Protein AF-X1LHE1-F1 (afdb_monomer)

Organism: NCBI:txid412755

InterPro domains:
  IPR029903 RmlD-like, substrate binding domain [PF04321] (4-57)
  IPR036291 NAD(P)-binding domain superfamily [SSF51735] (7-57)

Solvent-accessible surface area (backbone atoms only — not comparable to full-atom values): 4226 Å² total; per-residue (Å²): 134,88,73,96,71,59,78,90,78,67,76,92,78,61,69,80,81,63,78,62,96,69,84,76,76,94,72,85,85,76,88,56,66,67,60,28,63,76,68,74,50,78,83,73,65,69,66,61,59,53,52,53,54,51,69,74,73,108

Secondary structure (DSSP, 8-state):
---SS-GGG-----GGGS--SSPPPS------HHHHHHHT--PPPHHHHHHHHHHHH-

Sequence (58 aa):
VALKVTADQVAAISTEAYPVPAPRPRNSRLALGKLEHTFNFKMPLWEQGVQRMLDEIQ

Foldseek 3Di:
DDDPDDPVNDDDDDCVVPDDPDDDDPDPDDDCVVVCVVVVHDDDDVVVVVVVVVVVPD

Radius of gyration: 17.19 Å; Cα contacts (8 Å, |Δi|>4): 7; chains: 1; bounding box: 34×20×44 Å

pLDDT: mean 95.25, std 5.08, range [69.75, 98.56]

Structure (mmCIF, N/CA/C/O backbone):
data_AF-X1LHE1-F1
#
_entry.id   AF-X1LHE1-F1
#
loop_
_atom_site.group_PDB
_atom_site.id
_atom_site.type_symbol
_atom_site.label_atom_id
_atom_site.label_alt_id
_atom_site.label_comp_id
_atom_site.label_asym_id
_atom_site.label_entity_id
_atom_site.label_seq_id
_atom_site.pdbx_PDB_ins_code
_atom_site.Cartn_x
_atom_site.Cartn_y
_atom_site.Cartn_z
_atom_site.occupancy
_atom_site.B_iso_or_equiv
_atom_site.auth_seq_id
_atom_site.auth_comp_id
_atom_site.auth_asym_id
_atom_site.auth_atom_id
_atom_site.pdbx_PDB_model_num
ATOM 1 N N . VAL A 1 1 ? -10.877 6.720 -18.612 1.00 69.75 1 VAL A N 1
ATOM 2 C CA . VAL A 1 1 ? -9.637 6.842 -19.432 1.00 69.75 1 VAL A CA 1
ATOM 3 C C . VAL A 1 1 ? -9.207 5.460 -19.912 1.00 69.75 1 VAL A C 1
ATOM 5 O O . VAL A 1 1 ? -9.246 4.537 -19.110 1.00 69.75 1 VAL A O 1
ATOM 8 N N . ALA A 1 2 ? -8.820 5.288 -21.181 1.00 85.94 2 ALA A N 1
ATOM 9 C CA . ALA A 1 2 ? -8.291 4.007 -21.662 1.00 85.94 2 ALA A CA 1
ATOM 10 C C . ALA A 1 2 ? -6.831 3.824 -21.209 1.00 85.94 2 ALA A C 1
ATOM 12 O O . ALA A 1 2 ? -5.983 4.677 -21.484 1.00 85.94 2 ALA A O 1
ATOM 13 N N . LEU A 1 3 ? -6.537 2.733 -20.497 1.00 90.00 3 LEU A N 1
ATOM 14 C CA . LEU A 1 3 ? -5.177 2.406 -20.064 1.00 90.00 3 LEU A CA 1
ATOM 15 C C . LEU A 1 3 ? -4.339 1.909 -21.250 1.00 90.00 3 LEU A C 1
ATOM 17 O O . LEU A 1 3 ? -4.834 1.198 -22.119 1.00 90.00 3 LEU A O 1
ATOM 21 N N . LYS A 1 4 ? -3.052 2.276 -21.270 1.00 94.00 4 LYS A N 1
ATOM 22 C CA . LYS A 1 4 ? -2.099 1.877 -22.325 1.00 94.00 4 LYS A CA 1
ATOM 23 C C . LYS A 1 4 ? -1.566 0.450 -22.172 1.00 94.00 4 LYS A C 1
ATOM 25 O O . LYS A 1 4 ? -0.975 -0.071 -23.109 1.00 94.00 4 LYS A O 1
ATOM 30 N N . VAL A 1 5 ? -1.719 -0.143 -20.992 1.00 95.25 5 VAL A N 1
ATOM 31 C CA . VAL A 1 5 ? -1.166 -1.450 -20.632 1.00 95.25 5 VAL A CA 1
ATOM 32 C C . VAL A 1 5 ? -2.289 -2.343 -20.124 1.00 95.25 5 VAL A C 1
ATOM 34 O O . VAL A 1 5 ? -3.173 -1.880 -19.400 1.00 95.25 5 VAL A O 1
ATOM 37 N N . THR A 1 6 ? -2.265 -3.608 -20.524 1.00 95.44 6 THR A N 1
ATOM 38 C CA . THR A 1 6 ? -3.189 -4.635 -20.041 1.00 95.44 6 THR A CA 1
ATOM 39 C C . THR A 1 6 ? -2.578 -5.371 -18.849 1.00 95.44 6 THR A C 1
ATOM 41 O O . THR A 1 6 ? -1.360 -5.374 -18.668 1.00 95.44 6 THR A O 1
ATOM 44 N N . ALA A 1 7 ? -3.409 -5.974 -17.997 1.00 93.75 7 ALA A N 1
ATOM 45 C CA . ALA A 1 7 ? -2.934 -6.603 -16.761 1.00 93.75 7 ALA A CA 1
ATOM 46 C C . ALA A 1 7 ? -1.934 -7.751 -17.011 1.00 93.75 7 ALA A C 1
ATOM 48 O O . ALA A 1 7 ? -0.994 -7.925 -16.245 1.00 93.75 7 ALA A O 1
ATOM 49 N N . ASP A 1 8 ? -2.099 -8.491 -18.108 1.00 95.62 8 ASP A N 1
ATOM 50 C CA . ASP A 1 8 ? -1.222 -9.586 -18.540 1.00 95.62 8 ASP A CA 1
ATOM 51 C C . ASP A 1 8 ? 0.185 -9.129 -18.958 1.00 95.62 8 ASP A C 1
ATOM 53 O O . ASP A 1 8 ? 1.119 -9.927 -18.942 1.00 95.62 8 ASP A O 1
ATOM 57 N N . GLN A 1 9 ? 0.364 -7.842 -19.271 1.00 96.81 9 GLN A N 1
ATOM 58 C CA . GLN A 1 9 ? 1.674 -7.266 -19.584 1.00 96.81 9 GLN A CA 1
ATOM 59 C C . GLN A 1 9 ? 2.459 -6.837 -18.330 1.00 96.81 9 GLN A C 1
ATOM 61 O O . GLN A 1 9 ? 3.593 -6.372 -18.443 1.00 96.81 9 GLN A O 1
ATOM 66 N N . VAL A 1 10 ? 1.886 -6.980 -17.128 1.00 95.69 10 VAL A N 1
ATOM 67 C CA . VAL A 1 10 ? 2.551 -6.649 -15.860 1.00 95.69 10 VAL A CA 1
ATOM 68 C C . VAL A 1 10 ? 3.279 -7.881 -15.318 1.00 95.69 10 VAL A C 1
ATOM 70 O O . VAL A 1 10 ? 2.652 -8.844 -14.882 1.00 95.69 10 VAL A O 1
ATOM 73 N N . ALA A 1 11 ? 4.614 -7.838 -15.303 1.00 96.00 11 ALA A N 1
ATOM 74 C CA . ALA A 1 11 ? 5.465 -8.927 -14.821 1.00 96.00 11 ALA A CA 1
ATOM 75 C C . ALA A 1 11 ? 6.252 -8.542 -13.556 1.00 96.00 11 ALA A C 1
ATOM 77 O O . ALA A 1 11 ? 6.659 -7.393 -13.378 1.00 96.00 11 ALA A O 1
ATOM 78 N N . ALA A 1 12 ? 6.490 -9.522 -12.681 1.00 96.50 12 ALA A N 1
ATOM 79 C CA . ALA A 1 12 ? 7.310 -9.339 -11.487 1.00 96.50 12 ALA A CA 1
ATOM 80 C C . ALA A 1 12 ? 8.804 -9.243 -11.837 1.00 96.50 12 ALA A C 1
ATOM 82 O O . ALA A 1 12 ? 9.299 -9.965 -12.702 1.00 96.50 12 ALA A O 1
ATOM 83 N N . ILE A 1 13 ? 9.531 -8.393 -11.111 1.00 96.56 13 ILE A N 1
ATOM 84 C CA . ILE A 1 13 ? 10.983 -8.203 -11.229 1.00 96.56 13 ILE A CA 1
ATOM 85 C C . ILE A 1 13 ? 11.606 -8.009 -9.841 1.00 96.56 13 ILE A C 1
ATOM 87 O O . ILE A 1 13 ? 10.897 -7.729 -8.872 1.00 96.56 13 ILE A O 1
ATOM 91 N N . SER A 1 14 ? 12.930 -8.131 -9.737 1.00 95.88 14 SER A N 1
ATOM 92 C CA . SER A 1 14 ? 13.645 -7.814 -8.498 1.00 95.88 14 SER A CA 1
ATOM 93 C C . SER A 1 14 ? 13.885 -6.309 -8.342 1.00 95.88 14 SER A C 1
ATOM 95 O O . SER A 1 14 ? 13.905 -5.561 -9.320 1.00 95.88 14 SER A O 1
ATOM 97 N N . THR A 1 15 ? 14.121 -5.859 -7.107 1.00 95.19 15 THR A N 1
ATOM 98 C CA . THR A 1 15 ? 14.485 -4.461 -6.818 1.00 95.19 15 THR A CA 1
ATOM 99 C C . THR A 1 15 ? 15.776 -4.054 -7.535 1.00 95.19 15 THR A C 1
ATOM 101 O O . THR A 1 15 ? 15.910 -2.920 -7.982 1.00 95.19 15 THR A O 1
ATOM 104 N N . GLU A 1 16 ? 16.725 -4.979 -7.680 1.00 94.75 16 GLU A N 1
ATOM 105 C CA . GLU A 1 16 ? 18.024 -4.743 -8.315 1.00 94.75 16 GLU A CA 1
ATOM 106 C C . GLU A 1 16 ? 17.914 -4.476 -9.825 1.00 94.75 16 GLU A C 1
ATOM 108 O O . 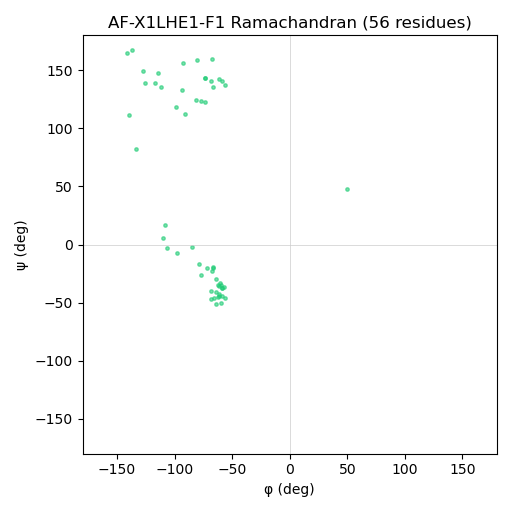GLU A 1 16 ? 18.795 -3.825 -10.385 1.00 94.75 16 GLU A O 1
ATOM 113 N N . ALA A 1 17 ? 16.829 -4.913 -10.478 1.00 97.25 17 ALA A N 1
ATOM 114 C CA . ALA A 1 17 ? 16.581 -4.622 -11.891 1.00 97.25 17 ALA A CA 1
ATOM 115 C C . ALA A 1 17 ? 16.318 -3.124 -12.155 1.00 97.25 17 ALA A C 1
ATOM 117 O O . ALA A 1 17 ? 16.492 -2.666 -13.283 1.00 97.25 17 ALA A O 1
ATOM 118 N N . TYR A 1 18 ? 15.933 -2.360 -11.122 1.00 95.56 18 TYR A N 1
ATOM 119 C CA . TYR A 1 18 ? 15.708 -0.911 -11.180 1.00 95.56 18 TYR A CA 1
ATOM 120 C C . TYR A 1 18 ? 16.385 -0.211 -9.990 1.00 95.56 18 TYR A C 1
ATOM 122 O O . TYR A 1 18 ? 15.734 0.091 -8.983 1.00 95.56 18 TYR A O 1
ATOM 130 N N . PRO A 1 19 ?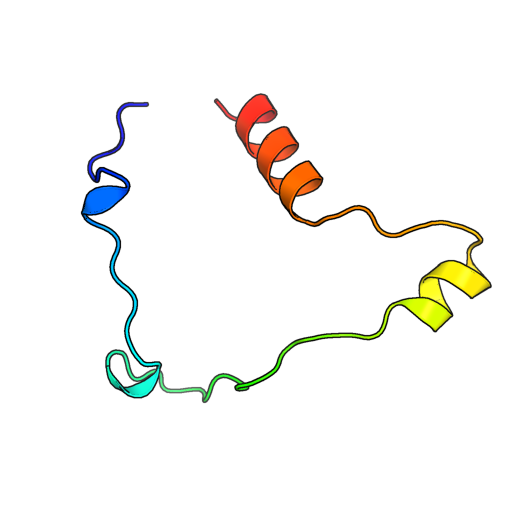 17.700 0.061 -10.077 1.00 93.81 19 PRO A N 1
ATOM 131 C CA . PRO A 1 19 ? 18.442 0.663 -8.982 1.00 93.81 19 PRO A CA 1
ATOM 132 C C . PRO A 1 19 ? 18.003 2.109 -8.740 1.00 93.81 19 PRO A C 1
ATOM 134 O O . PRO A 1 19 ? 17.784 2.889 -9.666 1.00 93.81 19 PRO A O 1
ATOM 137 N N . VAL A 1 20 ? 17.924 2.484 -7.465 1.00 94.88 20 VAL A N 1
ATOM 138 C CA . VAL A 1 20 ? 17.617 3.849 -7.025 1.00 94.88 20 VAL A CA 1
ATOM 139 C C . VAL A 1 20 ? 18.687 4.338 -6.044 1.00 94.88 20 VAL A C 1
ATOM 141 O O . VAL A 1 20 ? 19.227 3.519 -5.299 1.00 94.88 20 VAL A O 1
ATOM 144 N N . PRO A 1 21 ? 18.986 5.655 -5.987 1.00 95.69 21 PRO A N 1
ATOM 145 C CA . PRO A 1 21 ? 20.044 6.180 -5.117 1.00 95.69 21 PRO A CA 1
ATOM 146 C C . PRO A 1 21 ? 19.840 5.886 -3.625 1.00 95.69 21 PRO A C 1
ATOM 148 O O . PRO A 1 21 ? 20.800 5.622 -2.908 1.00 95.69 21 PRO A O 1
ATOM 151 N N . ALA A 1 22 ? 18.591 5.925 -3.151 1.00 96.56 22 ALA A N 1
ATOM 152 C CA . ALA A 1 22 ? 18.240 5.610 -1.770 1.00 96.56 22 ALA A CA 1
ATOM 153 C C . ALA A 1 22 ? 17.721 4.165 -1.670 1.00 96.56 22 ALA A C 1
ATOM 155 O O . ALA A 1 22 ? 16.666 3.876 -2.248 1.00 96.56 22 ALA A O 1
ATOM 156 N N . PRO A 1 23 ? 18.392 3.273 -0.915 1.00 93.19 23 PRO A N 1
ATOM 157 C CA . PRO A 1 23 ? 17.956 1.891 -0.759 1.00 93.19 23 PRO A CA 1
ATOM 158 C C . PRO A 1 23 ? 16.520 1.792 -0.237 1.00 93.19 23 PRO A C 1
ATOM 160 O O . PRO A 1 23 ? 16.120 2.507 0.686 1.00 93.19 23 PRO A O 1
ATOM 163 N N . ARG A 1 24 ? 15.735 0.882 -0.819 1.00 95.94 24 ARG A N 1
ATOM 164 C CA . ARG A 1 24 ? 14.374 0.587 -0.358 1.00 95.94 24 ARG A CA 1
ATOM 165 C C . ARG A 1 24 ? 14.393 -0.588 0.623 1.00 95.94 24 ARG A C 1
ATOM 167 O O . ARG A 1 24 ? 15.025 -1.603 0.321 1.00 95.94 24 ARG A O 1
ATOM 174 N N . PRO A 1 25 ? 13.716 -0.488 1.783 1.00 95.75 25 PRO A N 1
ATOM 175 C CA . PRO A 1 25 ? 13.592 -1.614 2.699 1.00 95.75 25 PRO A CA 1
ATOM 176 C C . PRO A 1 25 ? 12.917 -2.808 2.022 1.00 95.75 25 PRO A C 1
ATOM 178 O O . PRO A 1 25 ? 11.938 -2.649 1.299 1.00 95.75 25 PRO A O 1
ATOM 181 N N . ARG A 1 26 ? 13.394 -4.022 2.318 1.00 95.56 26 ARG A N 1
ATOM 182 C CA . ARG A 1 26 ? 12.744 -5.263 1.857 1.00 95.56 26 ARG A CA 1
ATOM 183 C C . ARG A 1 26 ? 11.424 -5.552 2.576 1.00 95.56 26 ARG A C 1
ATOM 185 O O . ARG A 1 26 ? 10.614 -6.325 2.081 1.00 95.56 26 ARG A O 1
ATOM 192 N N . ASN A 1 27 ? 11.217 -4.959 3.751 1.00 97.62 27 ASN A N 1
ATOM 193 C CA . ASN A 1 27 ? 10.010 -5.130 4.546 1.00 97.62 27 ASN A CA 1
ATOM 194 C C . ASN A 1 27 ? 9.586 -3.790 5.153 1.00 97.62 27 ASN A C 1
ATOM 196 O O . ASN A 1 27 ? 10.258 -3.266 6.038 1.00 97.62 27 ASN A O 1
ATOM 200 N N . SER A 1 28 ? 8.457 -3.264 4.684 1.00 97.38 28 SER A N 1
ATOM 201 C CA . SER A 1 28 ? 7.835 -2.036 5.195 1.00 97.38 28 SER A CA 1
ATOM 202 C C . SER A 1 28 ? 6.544 -2.310 5.979 1.00 97.38 28 SER A C 1
ATOM 204 O O . SER A 1 28 ? 5.742 -1.401 6.174 1.00 97.38 28 SER A O 1
ATOM 206 N N . ARG A 1 29 ? 6.304 -3.557 6.415 1.00 97.56 29 ARG A N 1
ATOM 207 C CA . ARG A 1 29 ? 5.118 -3.912 7.211 1.00 97.56 29 ARG A CA 1
ATOM 208 C C . ARG A 1 29 ? 5.175 -3.254 8.589 1.00 97.56 29 ARG A C 1
ATOM 210 O O . ARG A 1 29 ? 6.197 -3.315 9.267 1.00 97.56 29 ARG A O 1
ATOM 217 N N . LEU A 1 30 ? 4.047 -2.696 9.021 1.00 97.62 30 LEU A N 1
ATOM 218 C CA . LEU A 1 30 ? 3.878 -2.079 10.336 1.00 97.62 30 LEU A CA 1
ATOM 219 C C . LEU A 1 30 ? 2.820 -2.837 11.143 1.00 97.62 30 LEU A C 1
ATOM 221 O O . LEU A 1 30 ? 1.785 -3.229 10.608 1.00 97.62 30 LEU A O 1
ATOM 225 N N . ALA A 1 31 ? 3.073 -3.030 12.437 1.00 97.69 31 ALA A N 1
ATOM 226 C CA . ALA A 1 31 ? 2.102 -3.619 13.353 1.00 97.69 31 ALA A CA 1
ATOM 227 C C . ALA A 1 31 ? 1.090 -2.557 13.812 1.00 97.69 31 ALA A C 1
ATOM 229 O O . ALA A 1 31 ? 1.472 -1.526 14.363 1.00 97.69 31 ALA A O 1
ATOM 230 N N . LEU A 1 32 ? -0.203 -2.825 13.617 1.00 97.56 32 LEU A N 1
ATOM 231 C CA . LEU A 1 32 ? -1.276 -1.850 13.864 1.00 97.56 32 LEU A CA 1
ATOM 232 C C . LEU A 1 32 ? -1.965 -2.031 15.228 1.00 97.56 32 LEU A C 1
ATOM 234 O O . LEU A 1 32 ? -2.744 -1.179 15.641 1.00 97.56 32 LEU A O 1
ATOM 238 N N . GLY A 1 33 ? -1.642 -3.098 15.970 1.00 98.06 33 GLY A N 1
ATOM 239 C CA . GLY A 1 33 ? -2.372 -3.489 17.183 1.00 98.06 33 GLY A CA 1
ATOM 240 C C . GLY A 1 33 ? -2.416 -2.422 18.282 1.00 98.06 33 GLY A C 1
ATOM 241 O O . GLY A 1 33 ? -3.452 -2.250 18.916 1.00 98.06 33 GLY A O 1
ATOM 242 N N . LYS A 1 34 ? -1.333 -1.654 18.477 1.00 98.06 34 LYS A N 1
ATOM 243 C CA . LYS A 1 34 ? -1.326 -0.545 19.449 1.00 98.06 34 LYS A CA 1
ATOM 244 C C . LYS A 1 34 ? -2.345 0.532 19.068 1.00 98.06 34 LYS A C 1
ATOM 246 O O . LYS A 1 34 ? -3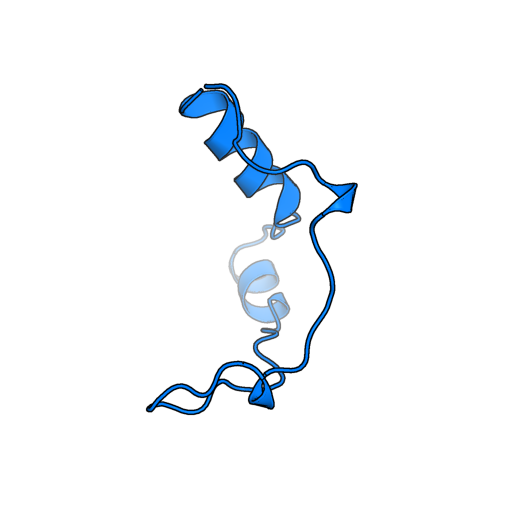.082 0.993 19.928 1.00 98.06 34 LYS A O 1
ATOM 251 N N . LEU A 1 35 ? -2.385 0.909 17.790 1.00 97.88 35 LEU A N 1
ATOM 252 C CA . LEU A 1 35 ? -3.289 1.936 17.276 1.00 97.88 35 LEU A CA 1
ATOM 253 C C . LEU A 1 35 ? -4.748 1.487 17.417 1.00 97.88 35 LEU A C 1
ATOM 255 O O . LEU A 1 35 ? -5.555 2.192 18.016 1.00 97.88 35 LEU A O 1
ATOM 259 N N . GLU A 1 36 ? -5.054 0.281 16.937 1.00 98.25 36 GLU A N 1
ATOM 260 C CA . GLU A 1 36 ? -6.402 -0.289 16.999 1.00 98.25 36 GLU A CA 1
ATOM 261 C C . GLU A 1 36 ? -6.924 -0.403 18.433 1.00 98.25 36 GLU A C 1
ATOM 263 O O . GLU A 1 36 ? -8.065 -0.037 18.706 1.00 98.25 36 GLU A O 1
ATOM 268 N N . HIS A 1 37 ? -6.084 -0.875 19.361 1.00 98.38 37 HIS A N 1
ATOM 269 C CA . HIS A 1 37 ? -6.460 -1.015 20.765 1.00 98.38 37 HIS A CA 1
ATOM 270 C C . HIS A 1 37 ? -6.657 0.344 21.445 1.00 98.38 37 HIS A C 1
ATOM 272 O O . HIS A 1 37 ? -7.650 0.547 22.136 1.00 98.38 37 HIS A O 1
ATOM 278 N N . THR A 1 38 ? -5.723 1.285 21.263 1.00 98.56 38 THR A N 1
ATOM 279 C CA . THR A 1 38 ? -5.792 2.604 21.910 1.00 98.56 38 THR A CA 1
ATOM 280 C C . THR A 1 38 ? -7.029 3.394 21.490 1.00 98.56 38 THR A C 1
ATOM 282 O O . THR A 1 38 ? -7.598 4.101 22.317 1.00 98.56 38 THR A O 1
ATOM 285 N N . PHE A 1 39 ? -7.451 3.274 20.233 1.00 98.00 39 PHE A N 1
ATOM 286 C CA . PHE A 1 39 ? -8.538 4.080 19.676 1.00 98.00 39 PHE A CA 1
ATOM 287 C C . PHE A 1 39 ? -9.821 3.285 19.393 1.00 98.00 39 PHE A C 1
ATOM 289 O O . PHE A 1 39 ? -10.768 3.843 18.845 1.00 98.00 39 PHE A O 1
ATOM 296 N N . ASN A 1 40 ? -9.865 2.005 19.777 1.00 97.81 40 ASN A N 1
ATOM 297 C CA . ASN A 1 40 ? -11.011 1.108 19.621 1.00 97.81 40 ASN A CA 1
ATOM 298 C C . ASN A 1 40 ? -11.602 1.097 18.196 1.00 97.81 40 ASN A C 1
ATOM 300 O O . ASN A 1 40 ? -12.814 1.211 18.003 1.00 97.81 40 ASN A O 1
ATOM 304 N N . PHE A 1 41 ? -10.738 0.963 17.189 1.00 96.44 41 PHE A N 1
ATOM 305 C CA . PHE A 1 41 ? -11.155 0.803 15.795 1.00 96.44 41 PHE A CA 1
ATOM 306 C C . PHE A 1 41 ? -10.323 -0.266 15.083 1.00 96.44 41 PHE A C 1
ATOM 308 O O . PHE A 1 41 ? -9.296 -0.719 15.589 1.00 96.44 41 PHE A O 1
ATOM 315 N N . LYS A 1 42 ? -10.776 -0.679 13.896 1.00 95.94 42 LYS A N 1
ATOM 316 C CA . LYS A 1 42 ? -10.057 -1.618 13.029 1.00 95.94 42 LYS A CA 1
ATOM 317 C C . LYS A 1 42 ? -9.562 -0.941 11.768 1.00 95.94 42 LYS A C 1
ATOM 319 O O . LYS A 1 42 ? -10.293 -0.175 11.145 1.00 95.94 42 LYS A O 1
ATOM 324 N N . MET A 1 43 ? -8.316 -1.229 11.410 1.00 96.38 43 MET A N 1
ATOM 325 C CA . MET A 1 43 ? -7.738 -0.754 10.164 1.00 96.38 43 MET A CA 1
ATOM 326 C C . MET A 1 43 ? -8.343 -1.563 9.009 1.00 96.38 43 MET A C 1
ATOM 328 O O . MET A 1 43 ? -8.264 -2.795 9.029 1.00 96.38 43 MET A O 1
ATOM 332 N N . PRO A 1 44 ? -8.973 -0.913 8.017 1.00 96.00 44 PRO A N 1
ATOM 333 C CA . PRO A 1 44 ? -9.503 -1.621 6.862 1.00 96.00 44 PRO A CA 1
ATOM 334 C C . PRO A 1 44 ? -8.367 -2.195 6.010 1.00 96.00 44 PRO A C 1
ATOM 336 O O . PRO A 1 44 ? -7.221 -1.739 6.063 1.00 96.00 44 PRO A O 1
ATOM 339 N N . LEU A 1 45 ? -8.706 -3.187 5.187 1.00 97.00 45 LEU A N 1
ATOM 340 C CA . LEU A 1 45 ? -7.810 -3.683 4.146 1.00 97.00 45 LEU A CA 1
ATOM 341 C C . LEU A 1 45 ? -7.496 -2.559 3.144 1.00 97.00 45 LEU A C 1
ATOM 343 O O . LEU A 1 45 ? -8.364 -1.739 2.830 1.00 97.00 45 LEU A O 1
ATOM 347 N N . TRP A 1 46 ? -6.258 -2.508 2.647 1.00 97.44 46 TRP A N 1
ATOM 348 C CA . TRP A 1 46 ? -5.781 -1.404 1.803 1.00 97.44 46 TRP A CA 1
ATOM 349 C C . TRP A 1 46 ? -6.547 -1.313 0.473 1.00 97.44 46 TRP A C 1
ATOM 351 O O . TRP A 1 46 ? -6.745 -0.216 -0.050 1.00 97.44 46 TRP A O 1
ATOM 361 N N . GLU A 1 47 ? -7.032 -2.449 -0.033 1.00 98.25 47 GLU A N 1
ATOM 362 C CA . GLU A 1 47 ? -7.807 -2.576 -1.266 1.00 98.25 47 GLU A CA 1
ATOM 363 C C . GLU A 1 47 ? -9.071 -1.708 -1.227 1.00 98.25 47 GLU A C 1
ATOM 365 O O . GLU A 1 47 ? -9.426 -1.094 -2.230 1.00 98.25 47 GLU A O 1
ATOM 370 N N . GLN A 1 48 ? -9.715 -1.591 -0.059 1.00 97.88 48 GLN A N 1
ATOM 371 C CA . GLN A 1 48 ? -10.924 -0.776 0.104 1.00 97.88 48 GLN A CA 1
ATOM 372 C C . GLN A 1 48 ? -10.636 0.710 -0.137 1.00 97.88 48 GLN A C 1
ATOM 374 O O . GLN A 1 48 ? -11.422 1.402 -0.782 1.00 97.88 48 GLN A O 1
ATOM 379 N N . GLY A 1 49 ? -9.496 1.202 0.360 1.00 96.88 49 GLY A N 1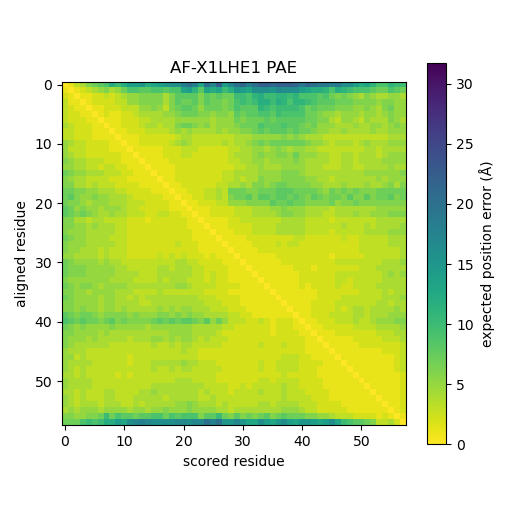
ATOM 380 C CA . GLY A 1 49 ? -9.080 2.590 0.163 1.00 96.88 49 GLY A CA 1
ATOM 381 C C . GLY A 1 49 ? -8.712 2.887 -1.290 1.00 96.88 49 GLY A C 1
ATOM 382 O O . GLY A 1 49 ? -9.087 3.935 -1.811 1.00 96.88 49 GLY A O 1
ATOM 383 N N . VAL A 1 50 ? -8.023 1.953 -1.958 1.00 97.19 50 VAL A N 1
ATOM 384 C CA . VAL A 1 50 ? -7.663 2.092 -3.378 1.00 97.19 50 VAL A CA 1
ATOM 385 C C . VAL A 1 50 ? -8.904 2.080 -4.264 1.00 97.19 50 VAL A C 1
ATOM 387 O O . VAL A 1 50 ? -9.029 2.962 -5.109 1.00 97.19 50 VAL A O 1
ATOM 390 N N . GLN A 1 51 ? -9.834 1.145 -4.044 1.00 97.06 51 GLN A N 1
ATOM 391 C CA . GLN A 1 51 ? -11.074 1.076 -4.818 1.00 97.06 51 GLN A CA 1
ATOM 392 C C . GLN A 1 51 ? -11.882 2.367 -4.682 1.00 97.06 51 GLN A C 1
ATOM 394 O O . GLN A 1 51 ? -12.206 2.989 -5.687 1.00 97.06 51 GLN A O 1
ATOM 399 N N . ARG A 1 52 ? -12.115 2.822 -3.444 1.00 97.88 52 ARG A N 1
ATOM 400 C CA . ARG A 1 52 ? -12.842 4.068 -3.187 1.00 97.88 52 ARG A CA 1
ATOM 401 C C . ARG A 1 52 ? -12.201 5.263 -3.892 1.00 97.88 52 ARG A C 1
AT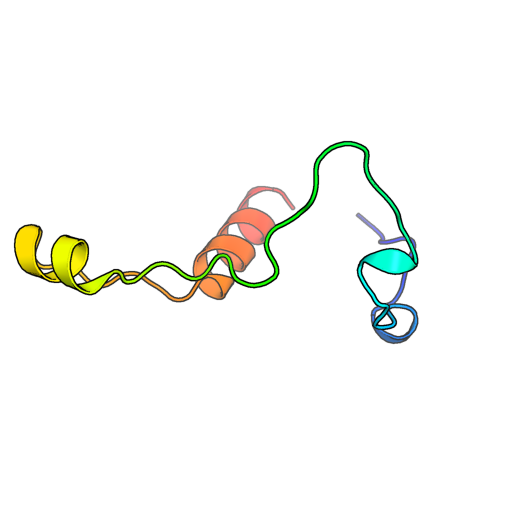OM 403 O O . ARG A 1 52 ? -12.909 6.064 -4.488 1.00 97.88 52 ARG A O 1
ATOM 4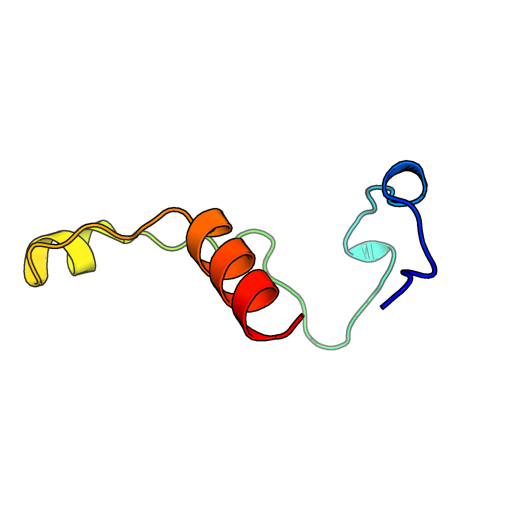10 N N . MET A 1 53 ? -10.876 5.397 -3.804 1.00 97.06 53 MET A N 1
ATOM 411 C CA . MET A 1 53 ? -10.171 6.505 -4.450 1.00 97.06 53 MET A CA 1
ATOM 412 C C . MET A 1 53 ? -10.360 6.468 -5.968 1.00 97.06 53 MET A C 1
ATOM 414 O O . MET A 1 53 ? -10.652 7.504 -6.552 1.00 97.06 53 MET A O 1
ATOM 418 N N . LEU A 1 54 ? -10.242 5.289 -6.591 1.00 94.56 54 LEU A N 1
ATOM 419 C CA . LEU A 1 54 ? -10.469 5.127 -8.028 1.00 94.56 54 LEU A CA 1
ATOM 420 C C . LEU A 1 54 ? -11.905 5.489 -8.421 1.00 94.56 54 LEU A C 1
ATOM 422 O O . LEU A 1 54 ? -12.078 6.195 -9.408 1.00 94.56 54 LEU A O 1
ATOM 426 N N . ASP A 1 55 ? -12.902 5.064 -7.643 1.00 95.88 55 ASP A N 1
ATOM 427 C CA . ASP A 1 55 ? -14.312 5.382 -7.897 1.00 95.88 55 ASP A CA 1
ATOM 428 C C . ASP A 1 55 ? -14.587 6.897 -7.823 1.00 95.88 55 ASP A C 1
ATOM 430 O O . ASP A 1 55 ? -15.413 7.413 -8.570 1.00 95.88 55 ASP A O 1
ATOM 434 N N . GLU A 1 56 ? -13.891 7.623 -6.938 1.00 96.69 56 GLU A N 1
ATOM 435 C CA . GLU A 1 56 ? -14.060 9.073 -6.757 1.00 96.69 56 GLU A CA 1
ATOM 436 C C . GLU A 1 56 ? -13.380 9.919 -7.855 1.00 96.69 56 GLU A C 1
ATOM 438 O O . GLU A 1 56 ? -13.812 11.049 -8.088 1.00 96.69 56 GLU A O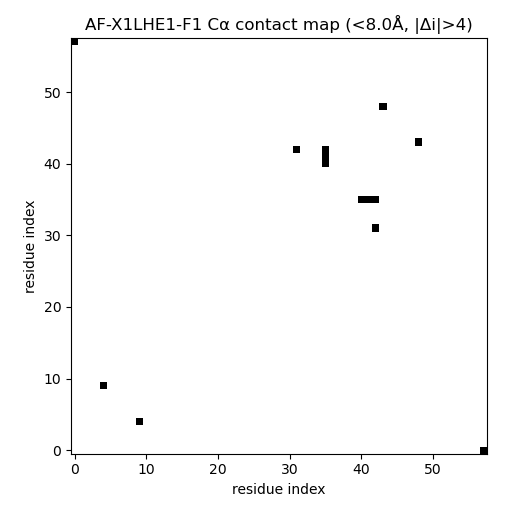 1
ATOM 443 N N . ILE A 1 57 ? -12.324 9.420 -8.518 1.00 92.56 57 ILE A N 1
ATOM 444 C CA . ILE A 1 57 ? -11.539 10.193 -9.510 1.00 92.56 57 ILE A CA 1
ATOM 445 C C . ILE A 1 57 ? -11.774 9.796 -10.975 1.00 92.56 5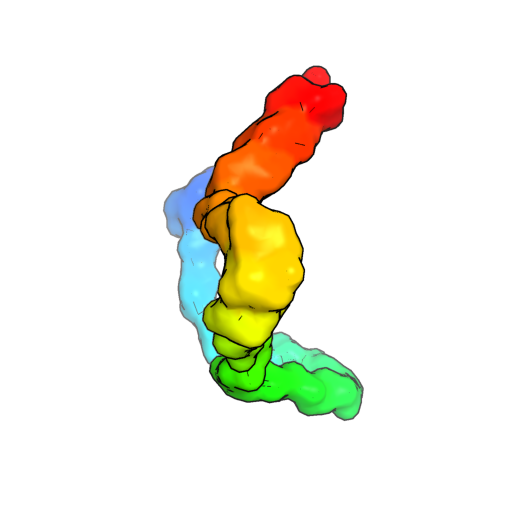7 ILE A C 1
ATOM 447 O O . ILE A 1 57 ? -11.135 10.373 -11.862 1.00 92.56 57 ILE A O 1
ATOM 451 N N . GLN A 1 58 ? -12.591 8.773 -11.230 1.00 71.81 58 GLN A N 1
ATOM 452 C CA . GLN A 1 58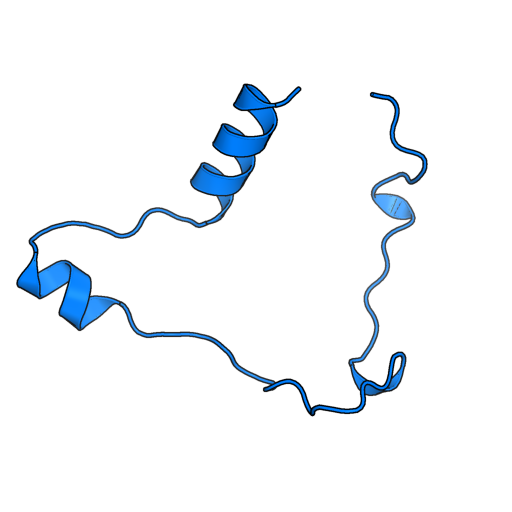 ? -12.830 8.241 -12.577 1.00 71.81 58 GLN A CA 1
ATOM 453 C C . GLN A 1 58 ? -13.755 9.099 -13.439 1.00 71.81 58 GLN A C 1
ATOM 455 O O . GLN A 1 58 ? -14.741 9.660 -12.916 1.00 71.81 58 GLN A O 1
#

Mean predicted aligned error: 3.96 Å